Protein AF-A0A7J8N1K4-F1 (afdb_monomer)

Sequence (147 aa):
MEGTVFTPSLEGMQHIRSPQGEMLTKPFLDVCKLILPVIDKFGTAMALVKRDIGRNTSRLEKKYQSDPFRYNYLYNMVKEEYECKSAKGSTSCTNGILWLTRAMDFIVELFCNLLAHPDWSVTDACTDAYGKTLKKFHGWIASSSFT

Organism: NCBI:txid34289

Foldseek 3Di:
DPDDLCVVLVVLVVVQADPVRFGFLPSVLVSLVSCLVVLCVVPPLCVVLSVLSVVLSVLSVVVCVVPVVQPRTVCSQVVVCVVVVNLPPPSGNVVSVVVNVLSVQLVVQLVVQCVVCVPDDSLVSSLVSCVVGVVVPDDPVRVVSSD

Solvent-accessible surface area (backbone atoms only — not comparable to full-atom values): 8064 Å² total; per-residue (Å²): 130,86,76,60,88,56,44,67,35,62,58,37,58,77,57,21,43,45,100,86,65,48,50,28,29,67,45,40,48,49,31,66,51,50,45,48,71,58,49,54,75,62,40,77,84,35,48,65,59,49,51,50,45,53,51,28,46,51,51,44,49,56,56,26,71,73,41,53,78,74,28,41,37,48,62,46,52,39,52,51,26,52,76,69,72,41,33,85,39,95,83,24,54,39,44,27,51,54,53,41,49,46,52,48,53,26,52,52,42,27,53,50,36,51,68,75,38,77,84,56,51,72,66,54,27,45,43,53,19,35,62,77,49,47,49,86,77,44,55,70,78,64,46,65,74,72,111

Structure (mmCIF, N/CA/C/O backbone):
data_AF-A0A7J8N1K4-F1
#
_entry.id   AF-A0A7J8N1K4-F1
#
loop_
_atom_site.group_PDB
_atom_site.id
_atom_site.type_symbol
_atom_site.label_atom_id
_atom_site.label_alt_id
_atom_site.label_comp_id
_atom_site.label_asym_id
_atom_site.label_entity_id
_atom_site.label_seq_id
_atom_site.pdbx_PDB_ins_code
_atom_site.Cartn_x
_atom_site.Cartn_y
_atom_site.Cartn_z
_atom_site.occupancy
_atom_site.B_iso_or_equiv
_atom_site.auth_seq_id
_atom_site.auth_comp_id
_atom_site.auth_asym_id
_atom_site.auth_atom_id
_atom_site.pdbx_PDB_model_num
ATOM 1 N N . MET A 1 1 ? 18.341 -23.624 -5.395 1.00 44.28 1 MET A N 1
ATOM 2 C CA . MET A 1 1 ? 18.136 -22.282 -5.978 1.00 44.28 1 MET A CA 1
ATOM 3 C C . MET A 1 1 ? 18.206 -21.294 -4.837 1.00 44.28 1 MET A C 1
ATOM 5 O O . MET A 1 1 ? 17.445 -21.460 -3.893 1.00 44.28 1 MET A O 1
ATOM 9 N N . GLU A 1 2 ? 19.130 -20.338 -4.877 1.00 56.97 2 GLU A N 1
ATOM 10 C CA . GLU A 1 2 ? 19.048 -19.176 -3.985 1.00 56.97 2 GLU A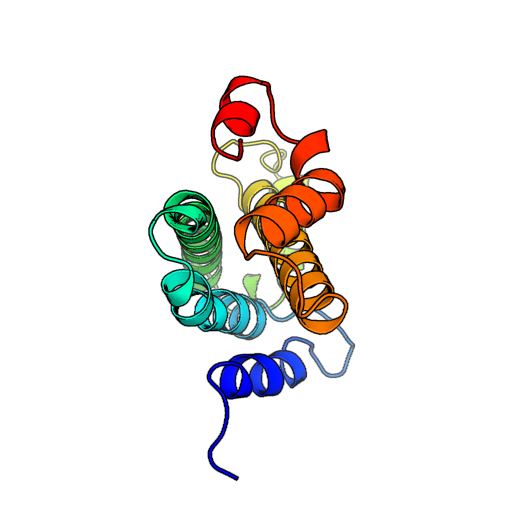 CA 1
ATOM 11 C C . GLU A 1 2 ? 17.732 -18.438 -4.277 1.00 56.97 2 GLU A C 1
ATOM 13 O O . GLU A 1 2 ? 17.352 -18.279 -5.440 1.00 56.97 2 GLU A O 1
ATOM 18 N N . GLY A 1 3 ? 16.984 -18.084 -3.231 1.00 72.94 3 GLY A N 1
ATOM 19 C CA . GLY A 1 3 ? 15.690 -17.420 -3.374 1.00 72.94 3 GLY A CA 1
ATOM 20 C C . GLY A 1 3 ? 15.824 -16.026 -3.996 1.00 72.94 3 GLY A C 1
ATOM 21 O O . GLY A 1 3 ? 16.814 -15.328 -3.796 1.00 72.94 3 GLY A O 1
ATOM 22 N N . THR A 1 4 ? 14.803 -15.591 -4.736 1.00 87.44 4 THR A N 1
ATOM 23 C CA . THR A 1 4 ? 14.696 -14.201 -5.207 1.00 87.44 4 THR A CA 1
ATOM 24 C C . THR A 1 4 ? 14.302 -13.262 -4.062 1.00 87.44 4 THR A C 1
ATOM 26 O O . THR A 1 4 ? 13.822 -13.713 -3.017 1.00 87.44 4 THR A O 1
ATOM 29 N N . VAL A 1 5 ? 14.390 -11.944 -4.284 1.00 86.56 5 VAL A N 1
ATOM 30 C CA . VAL A 1 5 ? 13.895 -10.920 -3.338 1.00 86.56 5 VAL A CA 1
ATOM 31 C C . VAL A 1 5 ? 12.390 -11.056 -3.028 1.00 86.56 5 VAL A C 1
ATOM 33 O O . VAL A 1 5 ? 11.920 -10.548 -2.014 1.00 86.56 5 VAL A O 1
ATOM 36 N N . PHE A 1 6 ? 11.633 -11.782 -3.859 1.00 88.12 6 PHE A N 1
ATOM 37 C CA . PHE A 1 6 ? 10.208 -12.052 -3.652 1.00 88.12 6 PHE A CA 1
ATOM 38 C C . PHE A 1 6 ? 9.937 -13.254 -2.743 1.00 88.12 6 PHE A C 1
ATOM 40 O O . PHE A 1 6 ? 8.838 -13.349 -2.200 1.00 88.12 6 PHE A O 1
ATOM 47 N N . THR A 1 7 ? 10.914 -14.147 -2.548 1.00 91.69 7 THR A N 1
ATOM 48 C CA . THR A 1 7 ? 10.736 -15.423 -1.824 1.00 91.69 7 THR A CA 1
ATOM 49 C C . THR A 1 7 ? 10.078 -15.240 -0.455 1.00 91.69 7 THR A C 1
ATOM 51 O O . THR A 1 7 ? 9.046 -15.871 -0.231 1.00 91.69 7 THR A O 1
ATOM 54 N N . PRO A 1 8 ? 10.533 -14.309 0.413 1.00 93.19 8 PRO A N 1
ATOM 55 C CA . PRO A 1 8 ? 9.904 -14.125 1.721 1.00 93.19 8 PRO A CA 1
ATOM 56 C C . PRO A 1 8 ? 8.434 -13.695 1.627 1.00 93.19 8 PRO A C 1
ATOM 58 O O . PRO A 1 8 ? 7.608 -14.110 2.435 1.00 93.19 8 PRO A O 1
ATOM 61 N N . SER A 1 9 ? 8.091 -12.863 0.636 1.00 91.69 9 SER A N 1
ATOM 62 C CA . SER A 1 9 ? 6.712 -12.398 0.438 1.00 91.69 9 SER A CA 1
ATOM 63 C C . SER A 1 9 ? 5.812 -13.534 -0.051 1.00 91.69 9 SER A C 1
ATOM 65 O O . SER A 1 9 ? 4.688 -13.673 0.426 1.00 91.69 9 SER A O 1
ATOM 67 N N . LEU A 1 10 ? 6.310 -14.362 -0.977 1.00 91.19 10 LEU A N 1
ATOM 68 C CA . LEU A 1 10 ? 5.584 -15.512 -1.524 1.00 91.19 10 LEU A CA 1
ATOM 69 C C . LEU A 1 10 ? 5.317 -16.583 -0.457 1.00 91.19 10 LEU A C 1
ATOM 71 O O . LEU A 1 10 ? 4.205 -17.100 -0.382 1.00 91.19 10 LEU A O 1
ATOM 75 N N . GLU A 1 11 ? 6.306 -16.880 0.386 1.00 94.19 11 GLU A N 1
ATOM 76 C CA . GLU A 1 11 ? 6.159 -17.810 1.511 1.00 94.19 11 GLU A CA 1
ATOM 77 C C . GLU A 1 11 ? 5.212 -17.242 2.575 1.00 94.19 11 GLU A C 1
ATOM 79 O O . GLU A 1 11 ? 4.255 -17.901 2.978 1.00 94.19 11 GLU A O 1
ATOM 84 N N . GLY A 1 12 ? 5.400 -15.978 2.969 1.00 94.56 12 GLY A N 1
ATOM 85 C CA . GLY A 1 12 ? 4.547 -15.323 3.960 1.00 94.56 12 GLY A CA 1
ATOM 86 C C . GLY A 1 12 ? 3.070 -15.268 3.556 1.00 94.56 12 GLY A C 1
ATOM 87 O O . GLY A 1 12 ? 2.197 -15.435 4.410 1.00 94.56 12 GLY A O 1
ATOM 88 N N . MET A 1 13 ? 2.768 -15.102 2.259 1.00 93.56 13 MET A N 1
ATOM 89 C CA . MET A 1 13 ? 1.392 -15.095 1.743 1.00 93.56 13 MET A CA 1
ATOM 90 C C . MET A 1 13 ? 0.615 -16.381 2.054 1.00 93.56 13 MET A C 1
ATOM 92 O O . MET A 1 13 ? -0.603 -16.321 2.216 1.00 93.56 13 MET A O 1
ATOM 96 N N . GLN A 1 14 ? 1.287 -17.526 2.197 1.00 94.88 14 GLN A N 1
ATOM 97 C CA . GLN A 1 14 ? 0.638 -18.802 2.523 1.00 94.88 14 GLN A CA 1
ATOM 98 C C . GLN A 1 14 ? 0.049 -18.821 3.942 1.00 94.88 14 GLN A C 1
ATOM 100 O O . GLN A 1 14 ? -0.816 -19.639 4.248 1.00 94.88 14 GLN A O 1
ATOM 105 N N . HIS A 1 15 ? 0.484 -17.897 4.802 1.00 96.12 15 HIS A N 1
ATOM 106 C CA . HIS A 1 15 ? 0.142 -17.856 6.223 1.00 96.12 15 HIS A CA 1
ATOM 107 C C . HIS A 1 15 ? -0.740 -16.659 6.605 1.00 96.12 15 HIS A C 1
ATOM 109 O O . HIS A 1 15 ? -0.991 -16.428 7.787 1.00 96.12 15 HIS A O 1
ATOM 115 N N . ILE A 1 16 ? -1.234 -15.885 5.629 1.00 96.69 16 ILE A N 1
ATOM 116 C CA . ILE A 1 16 ? -2.041 -14.683 5.912 1.00 96.69 16 ILE A CA 1
ATOM 117 C C . ILE A 1 16 ? -3.475 -14.993 6.345 1.00 96.69 16 ILE A C 1
ATOM 119 O O . ILE A 1 16 ? -4.174 -14.101 6.822 1.00 96.69 16 ILE A O 1
ATOM 123 N N . ARG A 1 17 ? -3.929 -16.239 6.182 1.00 97.44 17 ARG A N 1
ATOM 124 C CA . ARG A 1 17 ? -5.280 -16.674 6.546 1.00 97.44 17 ARG A CA 1
ATOM 125 C C . ARG A 1 17 ? -5.252 -17.743 7.632 1.00 97.44 17 ARG A C 1
ATOM 127 O O . ARG A 1 17 ? -4.355 -18.581 7.660 1.00 97.44 17 ARG A O 1
ATOM 134 N N . SER A 1 18 ? -6.262 -17.729 8.498 1.00 96.81 18 SER A N 1
ATOM 135 C CA . SER A 1 18 ? -6.555 -18.832 9.413 1.00 96.81 18 SER A CA 1
ATOM 136 C C . SER A 1 18 ? -6.988 -20.087 8.636 1.00 96.81 18 SER A C 1
ATOM 138 O O . SER A 1 18 ? -7.347 -19.983 7.457 1.00 96.81 18 SER A O 1
ATOM 140 N N . PRO A 1 19 ? -7.042 -21.271 9.276 1.00 95.38 19 PRO A N 1
ATOM 141 C CA . PRO A 1 19 ? -7.612 -22.473 8.658 1.00 95.38 19 PRO A CA 1
ATOM 142 C C . PRO A 1 19 ? -9.060 -22.292 8.168 1.00 95.38 19 PRO A C 1
ATOM 144 O O . PRO A 1 19 ? -9.498 -22.991 7.261 1.00 95.38 19 PRO A O 1
ATOM 147 N N . GLN A 1 20 ? -9.798 -21.340 8.744 1.00 95.56 20 GLN A N 1
ATOM 14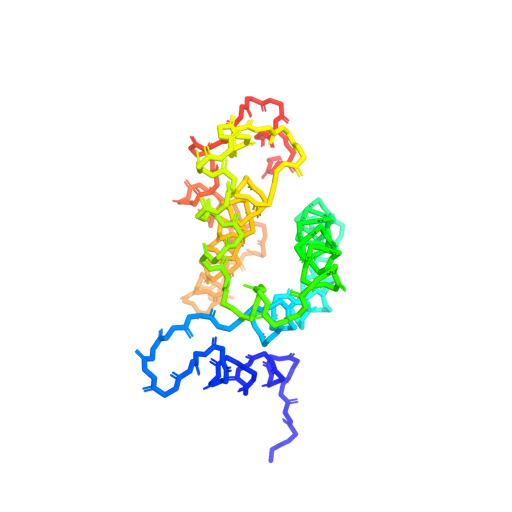8 C CA . GLN A 1 20 ? -11.167 -20.979 8.367 1.00 95.56 20 GLN A CA 1
ATOM 149 C C . GLN A 1 20 ? -11.222 -19.933 7.236 1.00 95.56 20 GLN A C 1
ATOM 151 O O . GLN A 1 20 ? -12.304 -19.544 6.804 1.00 95.56 20 GLN A O 1
ATOM 156 N N . GLY A 1 21 ? -10.069 -19.473 6.740 1.00 95.56 21 GLY A N 1
ATOM 157 C CA . GLY A 1 21 ? -9.961 -18.509 5.644 1.00 95.56 21 GLY A CA 1
ATOM 158 C C . GLY A 1 21 ? -9.987 -17.038 6.072 1.00 95.56 21 GLY A C 1
ATOM 159 O O . GLY A 1 21 ? -9.947 -16.154 5.208 1.00 95.56 21 GLY A O 1
ATOM 160 N N . GLU A 1 22 ? -10.018 -16.748 7.375 1.00 96.81 22 GLU A N 1
ATOM 161 C CA . GLU A 1 22 ? -10.073 -15.383 7.911 1.00 96.81 22 GLU A CA 1
ATOM 162 C C . GLU A 1 22 ? -8.703 -14.703 7.844 1.00 96.81 22 GLU A C 1
ATOM 164 O O . GLU A 1 22 ? -7.688 -15.310 8.171 1.00 96.81 22 GLU A O 1
ATOM 169 N N . MET A 1 23 ? -8.658 -13.432 7.439 1.00 97.25 23 MET A N 1
ATOM 170 C CA . MET A 1 23 ? -7.400 -12.689 7.303 1.00 97.25 23 MET A CA 1
ATOM 171 C C . MET A 1 23 ? -6.798 -12.365 8.677 1.00 97.25 23 MET A C 1
ATOM 173 O O . MET A 1 23 ? -7.381 -11.595 9.446 1.00 97.25 23 MET A O 1
ATOM 177 N N . LEU A 1 24 ? -5.616 -12.910 8.960 1.00 98.38 24 LEU A N 1
ATOM 178 C CA . LEU A 1 24 ? -4.856 -12.650 10.178 1.00 98.38 24 LEU A CA 1
ATOM 179 C C . LEU A 1 24 ? -4.102 -11.326 10.047 1.00 98.38 24 LEU A C 1
ATOM 181 O O . LEU A 1 24 ? -3.354 -11.116 9.092 1.00 98.38 24 LEU A O 1
ATOM 185 N N . THR A 1 25 ? -4.260 -10.440 11.027 1.00 98.19 25 THR A N 1
ATOM 186 C CA . THR A 1 25 ? -3.694 -9.087 10.991 1.00 98.19 25 THR A CA 1
ATOM 187 C C . THR A 1 25 ? -2.174 -9.111 10.896 1.00 98.19 25 THR A C 1
ATOM 189 O O . THR A 1 25 ? -1.607 -8.527 9.977 1.00 98.19 25 THR A O 1
ATOM 192 N N . LYS A 1 26 ? -1.495 -9.779 11.836 1.00 97.81 26 LYS A N 1
ATOM 193 C CA . LYS A 1 26 ? -0.031 -9.729 11.926 1.00 97.81 26 LYS A CA 1
ATOM 194 C C . LYS A 1 26 ? 0.658 -10.353 10.699 1.00 97.81 26 LYS A C 1
ATOM 196 O O . LYS A 1 26 ? 1.455 -9.644 10.086 1.00 97.81 26 LYS A O 1
ATOM 201 N N . PRO A 1 27 ? 0.313 -11.581 10.263 1.00 97.62 27 PRO A N 1
ATOM 202 C CA . PRO A 1 27 ? 0.855 -12.155 9.030 1.00 97.62 27 PRO A CA 1
ATOM 203 C C . PRO A 1 27 ? 0.608 -11.290 7.788 1.00 97.62 27 PRO A C 1
ATOM 205 O O . PRO A 1 27 ? 1.523 -11.084 6.994 1.00 97.62 27 PRO A O 1
ATOM 208 N N . PHE A 1 28 ? -0.597 -10.726 7.636 1.00 97.25 28 PHE A N 1
ATOM 209 C CA . PHE A 1 28 ? -0.906 -9.825 6.524 1.00 97.25 28 PHE A CA 1
ATOM 210 C C . PHE A 1 28 ? -0.005 -8.580 6.527 1.00 97.25 28 PHE A C 1
ATOM 212 O O . PHE A 1 28 ? 0.603 -8.248 5.509 1.00 97.25 28 PHE A O 1
ATOM 219 N N . LEU A 1 29 ? 0.126 -7.909 7.677 1.00 97.62 29 LEU A N 1
ATOM 220 C CA . LEU A 1 29 ? 0.969 -6.718 7.800 1.00 97.62 29 LEU A CA 1
ATOM 221 C C . LEU A 1 29 ? 2.450 -7.023 7.572 1.00 97.62 29 LEU A C 1
ATOM 223 O O . LEU A 1 29 ? 3.155 -6.184 7.013 1.00 97.62 29 LEU A O 1
ATOM 227 N N . ASP A 1 30 ? 2.923 -8.194 7.994 1.00 96.44 30 ASP A N 1
ATOM 228 C CA . ASP A 1 30 ? 4.300 -8.622 7.761 1.00 96.44 30 ASP A CA 1
ATOM 229 C C . ASP A 1 30 ? 4.571 -8.806 6.267 1.00 96.44 30 ASP A C 1
ATOM 231 O O . ASP A 1 30 ? 5.531 -8.231 5.755 1.00 96.44 30 ASP A O 1
ATOM 235 N N . VAL A 1 31 ? 3.680 -9.484 5.537 1.00 95.56 31 VAL A N 1
ATOM 236 C CA . VAL A 1 31 ? 3.777 -9.617 4.074 1.00 95.56 31 VAL A CA 1
ATOM 237 C C . VAL A 1 31 ? 3.776 -8.251 3.386 1.00 95.56 31 VAL A C 1
ATOM 239 O O . VAL A 1 31 ? 4.637 -7.985 2.548 1.00 95.56 31 VAL A O 1
ATOM 242 N N . CYS A 1 32 ? 2.889 -7.333 3.783 1.00 95.75 32 CYS A N 1
ATOM 243 C CA . CYS A 1 32 ? 2.887 -5.973 3.238 1.00 95.75 32 CYS A CA 1
ATOM 244 C C . CYS A 1 32 ? 4.196 -5.208 3.501 1.00 95.75 32 CYS A C 1
ATOM 246 O O . CYS A 1 32 ? 4.523 -4.298 2.744 1.00 95.75 32 CYS A O 1
ATOM 248 N N . LYS A 1 33 ? 4.949 -5.529 4.560 1.00 95.06 33 LYS A N 1
ATOM 249 C CA . LYS A 1 33 ? 6.259 -4.914 4.838 1.00 95.06 33 LYS A CA 1
ATOM 250 C C . LYS A 1 33 ? 7.385 -5.576 4.043 1.00 95.06 33 LYS A C 1
ATOM 252 O O . LYS A 1 33 ? 8.330 -4.885 3.667 1.00 95.06 33 LYS A O 1
ATOM 257 N N . LEU A 1 34 ? 7.278 -6.873 3.745 1.00 94.69 34 LEU A N 1
ATOM 258 C CA . LEU A 1 34 ? 8.269 -7.615 2.953 1.00 94.69 34 LEU A CA 1
ATOM 259 C C . LEU A 1 34 ? 8.385 -7.113 1.509 1.00 94.69 34 LEU A C 1
ATOM 261 O O . LEU A 1 34 ? 9.426 -7.312 0.887 1.00 94.69 34 LEU A O 1
ATOM 265 N N . ILE A 1 35 ? 7.379 -6.397 0.998 1.00 91.06 35 ILE A N 1
ATOM 266 C CA . ILE A 1 35 ? 7.468 -5.763 -0.321 1.00 91.06 35 ILE A CA 1
ATOM 267 C C . ILE A 1 35 ? 8.260 -4.450 -0.322 1.00 91.06 35 ILE A C 1
ATOM 269 O O . ILE A 1 35 ? 8.740 -4.022 -1.371 1.00 91.06 35 ILE A O 1
ATOM 273 N N . LEU A 1 36 ? 8.447 -3.805 0.837 1.00 92.25 36 LEU A N 1
ATOM 274 C CA . LEU A 1 36 ? 9.110 -2.499 0.921 1.00 92.25 36 LEU A CA 1
ATOM 275 C C . LEU A 1 36 ? 10.553 -2.507 0.374 1.00 92.25 36 LEU A C 1
ATOM 277 O O . LEU A 1 36 ? 10.902 -1.560 -0.329 1.00 92.25 36 LEU A O 1
ATOM 281 N N . PRO A 1 37 ? 11.391 -3.535 0.624 1.00 90.31 37 PRO A N 1
ATOM 282 C CA . PRO A 1 37 ? 12.716 -3.638 0.010 1.00 90.31 37 PRO A CA 1
ATOM 283 C C . PRO A 1 37 ? 12.677 -3.895 -1.502 1.00 90.31 37 PRO A C 1
ATOM 285 O O . PRO A 1 37 ? 13.605 -3.500 -2.204 1.00 90.31 37 PRO A O 1
ATOM 288 N N . VAL A 1 38 ? 11.620 -4.542 -2.010 1.00 89.50 38 VAL A N 1
ATOM 289 C CA . VAL A 1 38 ? 11.441 -4.804 -3.448 1.00 89.50 38 VAL A CA 1
ATOM 290 C C . VAL A 1 38 ? 11.157 -3.498 -4.178 1.00 89.50 38 VAL A C 1
ATOM 292 O O . VAL A 1 38 ? 11.867 -3.156 -5.119 1.00 89.50 38 VAL A O 1
ATOM 295 N N . ILE A 1 39 ? 10.168 -2.731 -3.710 1.00 90.00 39 ILE A N 1
ATOM 296 C CA . ILE A 1 39 ? 9.815 -1.438 -4.318 1.00 90.00 39 ILE A CA 1
ATOM 297 C C . ILE A 1 39 ? 10.945 -0.408 -4.189 1.00 90.00 39 ILE A C 1
ATOM 299 O O . ILE A 1 39 ? 11.043 0.492 -5.014 1.00 90.00 39 ILE A O 1
ATOM 303 N N . ASP A 1 40 ? 11.840 -0.552 -3.206 1.00 87.94 40 ASP A N 1
ATOM 304 C CA . ASP A 1 40 ? 13.015 0.317 -3.062 1.00 87.94 40 ASP A CA 1
ATOM 305 C C . ASP A 1 40 ? 13.982 0.200 -4.251 1.00 87.94 40 ASP A C 1
ATOM 307 O O . ASP A 1 40 ? 14.667 1.160 -4.600 1.00 87.94 40 ASP A O 1
ATOM 311 N N . LYS A 1 41 ? 14.008 -0.961 -4.924 1.00 87.12 41 LYS A N 1
ATOM 312 C CA . LYS A 1 41 ? 14.830 -1.185 -6.124 1.00 87.12 41 LYS A CA 1
ATOM 313 C C . LYS A 1 41 ? 14.366 -0.373 -7.334 1.00 87.12 41 LYS A C 1
ATOM 315 O O . LYS A 1 41 ? 15.152 -0.175 -8.253 1.00 87.12 41 LYS A O 1
ATOM 320 N N . PHE A 1 42 ? 13.136 0.135 -7.311 1.00 84.69 42 PHE A N 1
ATOM 321 C CA . PHE A 1 42 ? 12.573 1.004 -8.346 1.00 84.69 42 PHE A CA 1
ATOM 322 C C . PHE A 1 42 ? 12.933 2.486 -8.133 1.00 84.69 42 PHE A C 1
ATOM 324 O O . PHE A 1 42 ? 12.535 3.349 -8.915 1.00 84.69 42 PHE A O 1
ATOM 331 N N . GLY A 1 43 ? 13.704 2.795 -7.085 1.00 83.62 43 GLY A N 1
ATOM 332 C CA . GLY A 1 43 ? 14.245 4.124 -6.834 1.00 83.62 43 GLY A CA 1
ATOM 333 C C . GLY A 1 43 ? 13.200 5.149 -6.390 1.00 83.62 43 GLY A C 1
ATOM 334 O O . GLY A 1 43 ? 12.147 4.831 -5.834 1.00 83.62 43 GLY A O 1
ATOM 335 N N . THR A 1 44 ? 13.512 6.425 -6.620 1.00 82.88 44 THR A N 1
ATOM 336 C CA . THR A 1 44 ? 12.719 7.571 -6.143 1.00 82.88 44 THR A CA 1
ATOM 337 C C . THR A 1 44 ? 11.299 7.605 -6.707 1.00 82.88 44 THR A C 1
ATOM 339 O O . THR A 1 44 ? 10.407 8.119 -6.031 1.00 82.88 44 THR A O 1
ATOM 342 N N . ALA A 1 45 ? 11.061 6.999 -7.875 1.00 78.12 45 ALA A N 1
ATOM 343 C CA . ALA A 1 45 ? 9.738 6.890 -8.489 1.00 78.12 45 ALA A CA 1
ATOM 344 C C . ALA A 1 45 ? 8.713 6.194 -7.572 1.00 78.12 45 ALA A C 1
ATOM 346 O O . ALA A 1 45 ? 7.545 6.571 -7.548 1.00 78.12 45 ALA A O 1
ATOM 347 N N . MET A 1 46 ? 9.149 5.231 -6.751 1.00 87.00 46 MET A N 1
ATOM 348 C CA . MET A 1 46 ? 8.277 4.493 -5.825 1.00 87.00 46 MET A CA 1
ATOM 349 C C . MET A 1 46 ? 8.287 5.042 -4.390 1.00 87.00 46 MET A C 1
ATOM 351 O O . MET A 1 46 ? 7.638 4.479 -3.504 1.00 87.00 46 MET A O 1
ATOM 355 N N . ALA A 1 47 ? 8.968 6.163 -4.123 1.00 89.00 47 ALA A N 1
ATOM 356 C CA . ALA A 1 47 ? 9.113 6.699 -2.767 1.00 89.00 47 ALA A CA 1
ATOM 357 C C . ALA A 1 47 ? 7.765 7.060 -2.113 1.00 89.00 47 ALA A C 1
ATOM 359 O O . ALA A 1 47 ? 7.563 6.826 -0.917 1.00 89.00 47 ALA A O 1
ATOM 360 N N . LEU A 1 48 ? 6.819 7.603 -2.890 1.00 88.44 48 LEU A N 1
ATOM 361 C CA . LEU A 1 48 ? 5.485 7.952 -2.392 1.00 88.44 48 LEU A CA 1
ATOM 362 C C . LEU A 1 48 ? 4.663 6.709 -2.041 1.00 88.44 48 LEU A C 1
ATOM 364 O O . LEU A 1 48 ? 4.040 6.685 -0.979 1.00 88.44 48 LEU A O 1
ATOM 368 N N . VAL A 1 49 ? 4.727 5.676 -2.884 1.00 91.12 49 VAL A N 1
ATOM 369 C CA . VAL A 1 49 ? 4.065 4.381 -2.665 1.00 91.12 49 VAL A CA 1
ATOM 370 C C . VAL A 1 49 ? 4.638 3.701 -1.420 1.00 91.12 49 VAL A C 1
ATOM 372 O O . VAL A 1 49 ? 3.891 3.335 -0.514 1.00 91.12 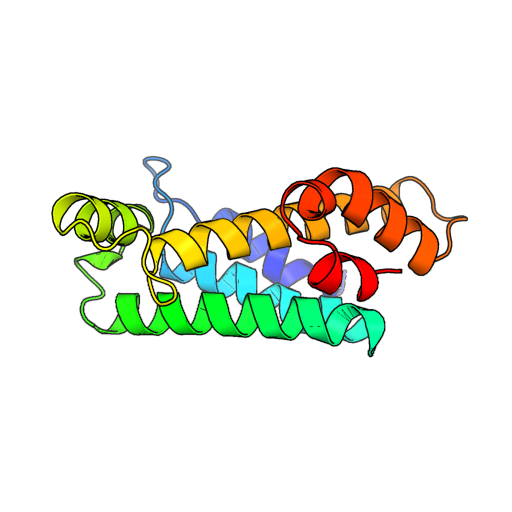49 VAL A O 1
ATOM 375 N N . LYS A 1 50 ? 5.972 3.634 -1.302 1.00 93.56 50 LYS A N 1
ATOM 376 C CA . LYS A 1 50 ? 6.673 3.100 -0.122 1.00 93.56 50 LYS A CA 1
ATOM 377 C C . LYS A 1 50 ? 6.238 3.797 1.163 1.00 93.56 50 LYS A C 1
ATOM 379 O O . LYS A 1 50 ? 5.939 3.142 2.163 1.00 93.56 50 LYS A O 1
ATOM 384 N N . ARG A 1 51 ? 6.187 5.132 1.143 1.00 93.38 51 ARG A N 1
ATOM 385 C CA . ARG A 1 51 ? 5.769 5.938 2.296 1.00 93.38 51 ARG A CA 1
ATOM 386 C C . ARG A 1 51 ? 4.316 5.669 2.682 1.00 93.38 51 ARG A C 1
ATOM 388 O O . ARG A 1 51 ? 4.026 5.602 3.876 1.00 93.38 51 ARG A O 1
ATOM 395 N N . ASP A 1 52 ? 3.420 5.540 1.708 1.00 93.31 52 ASP A N 1
ATOM 396 C CA . ASP A 1 52 ? 2.006 5.265 1.966 1.00 93.31 52 ASP A CA 1
ATOM 397 C C . ASP A 1 52 ? 1.798 3.875 2.590 1.00 93.31 52 ASP A C 1
ATOM 399 O O . ASP A 1 52 ? 1.204 3.768 3.667 1.00 93.31 52 ASP A O 1
ATOM 403 N N . ILE A 1 53 ? 2.403 2.833 2.008 1.00 96.12 53 ILE A N 1
ATOM 404 C CA . ILE A 1 53 ? 2.365 1.462 2.547 1.00 96.12 53 ILE A CA 1
ATOM 405 C C . ILE A 1 53 ? 2.936 1.430 3.967 1.00 96.12 53 ILE A C 1
ATOM 407 O O . ILE A 1 53 ? 2.307 0.894 4.882 1.00 96.12 53 ILE A O 1
ATOM 411 N N . GLY A 1 54 ? 4.100 2.048 4.191 1.00 96.12 54 GLY A N 1
ATOM 412 C CA . GLY A 1 54 ? 4.726 2.120 5.513 1.00 96.12 54 GLY A CA 1
ATOM 413 C C . GLY A 1 54 ? 3.852 2.835 6.549 1.00 96.12 54 GLY A C 1
ATOM 414 O O . GLY A 1 54 ? 3.730 2.380 7.689 1.00 96.12 54 GLY A O 1
ATOM 415 N N . ARG A 1 55 ? 3.183 3.929 6.162 1.00 96.19 55 ARG A N 1
ATOM 416 C CA . ARG A 1 55 ? 2.265 4.669 7.040 1.00 96.19 55 ARG A CA 1
ATOM 417 C C . ARG A 1 55 ? 1.040 3.832 7.405 1.00 96.19 55 ARG A C 1
ATOM 419 O O . ARG A 1 55 ? 0.689 3.773 8.585 1.00 96.19 55 ARG A O 1
ATOM 426 N N . ASN A 1 56 ? 0.394 3.208 6.420 1.00 97.44 56 ASN A N 1
ATOM 427 C CA . ASN A 1 56 ? -0.815 2.418 6.641 1.00 97.44 56 ASN A CA 1
ATOM 428 C C . ASN A 1 56 ? -0.511 1.154 7.453 1.00 97.44 56 ASN A C 1
ATOM 430 O O . ASN A 1 56 ? -1.179 0.908 8.455 1.00 97.44 56 ASN A O 1
ATOM 434 N N . THR A 1 57 ? 0.558 0.422 7.131 1.00 97.81 57 THR A N 1
ATOM 435 C CA . THR A 1 57 ? 0.981 -0.749 7.924 1.00 97.81 57 THR A CA 1
ATOM 436 C C . THR A 1 57 ? 1.336 -0.374 9.364 1.00 97.81 57 THR A C 1
ATOM 438 O O . THR A 1 57 ? 0.883 -1.041 10.289 1.00 97.81 57 THR A O 1
ATOM 441 N N . SER A 1 58 ? 2.056 0.732 9.590 1.00 97.44 58 SER A N 1
ATOM 442 C CA . SER A 1 58 ? 2.383 1.206 10.947 1.00 97.44 58 SER A CA 1
ATOM 443 C C . SER A 1 58 ? 1.143 1.596 11.756 1.00 97.44 58 SER A C 1
ATOM 445 O O . SER A 1 58 ? 1.098 1.384 12.966 1.00 97.44 58 SER A O 1
ATOM 447 N N . ARG A 1 59 ? 0.125 2.179 11.111 1.00 97.75 59 ARG A N 1
ATOM 448 C CA . ARG A 1 59 ? -1.152 2.514 11.758 1.00 97.75 59 ARG A CA 1
ATOM 449 C C . ARG A 1 59 ? -1.881 1.255 12.227 1.00 97.75 59 ARG A C 1
ATOM 451 O O . ARG A 1 59 ? -2.307 1.202 13.378 1.00 97.75 59 ARG A O 1
ATOM 458 N N . LEU A 1 60 ? -1.996 0.258 11.352 1.00 98.25 60 LEU A N 1
ATOM 459 C CA . LEU A 1 60 ? -2.662 -1.010 11.657 1.00 98.25 60 LEU A CA 1
ATOM 460 C C . LEU A 1 60 ? -1.896 -1.808 12.714 1.00 98.25 60 LEU A C 1
ATOM 462 O O . LEU A 1 60 ? -2.505 -2.348 13.631 1.00 98.25 60 LEU A O 1
ATOM 466 N N . GLU A 1 61 ? -0.565 -1.800 12.656 1.00 98.31 61 GLU A N 1
ATOM 467 C CA . GLU A 1 61 ? 0.288 -2.435 13.662 1.00 98.31 61 GLU A CA 1
ATOM 468 C C . GLU A 1 61 ? 0.062 -1.827 15.054 1.00 98.31 61 GLU A C 1
ATOM 470 O O . GLU A 1 61 ? -0.122 -2.557 16.022 1.00 98.31 61 GLU A O 1
ATOM 475 N N . LYS A 1 62 ? -0.007 -0.493 15.165 1.00 98.31 62 LYS A N 1
ATOM 476 C CA . LYS A 1 62 ? -0.302 0.175 16.444 1.00 98.31 62 LYS A CA 1
ATOM 477 C C . LYS A 1 62 ? -1.660 -0.241 17.010 1.00 98.31 62 LYS A C 1
ATOM 479 O O . LYS A 1 62 ? -1.782 -0.445 18.214 1.00 98.31 62 LYS A O 1
ATOM 484 N N . LYS A 1 63 ? -2.678 -0.375 16.153 1.00 98.19 63 LYS A N 1
ATOM 485 C CA . LYS A 1 63 ? -4.003 -0.852 16.570 1.00 98.19 63 LYS A CA 1
ATOM 486 C C . LYS A 1 63 ? -3.937 -2.305 17.031 1.00 98.19 63 LYS A C 1
ATOM 488 O O . LYS A 1 63 ? -4.423 -2.602 18.115 1.00 98.19 63 LYS A O 1
ATOM 493 N N . TYR A 1 64 ? -3.275 -3.172 16.269 1.00 98.56 64 TYR A N 1
ATOM 494 C CA . TYR A 1 64 ? -3.044 -4.568 16.641 1.00 98.56 64 TYR A CA 1
ATOM 495 C C . TYR A 1 64 ? -2.371 -4.693 18.013 1.00 98.56 64 TYR A C 1
ATOM 497 O O . TYR A 1 64 ? -2.874 -5.394 18.881 1.00 98.56 64 TYR A O 1
ATOM 505 N N . GLN A 1 65 ? -1.298 -3.939 18.247 1.00 98.44 65 GLN A N 1
ATOM 506 C CA . GLN A 1 65 ? -0.546 -3.956 19.504 1.00 98.44 65 GLN A CA 1
ATOM 507 C C . GLN A 1 65 ? -1.350 -3.466 20.714 1.00 98.44 65 GLN A C 1
ATOM 509 O O . GLN A 1 65 ? -1.015 -3.827 21.838 1.00 98.44 65 GLN A O 1
ATOM 514 N N . SER A 1 66 ? -2.404 -2.670 20.506 1.00 98.38 66 SER A N 1
ATOM 515 C CA . SER A 1 66 ? -3.258 -2.216 21.609 1.00 98.38 66 SER A CA 1
ATOM 516 C C . SER A 1 66 ? -4.079 -3.347 22.241 1.00 98.38 66 SER A C 1
ATOM 518 O O . SER A 1 66 ? -4.374 -3.275 23.429 1.00 98.38 66 SER A O 1
ATOM 520 N N . ASP A 1 67 ? -4.424 -4.380 21.463 1.00 98.44 67 ASP A N 1
ATOM 521 C CA . ASP A 1 67 ? -5.082 -5.605 21.934 1.00 98.44 67 ASP A CA 1
ATOM 522 C C . ASP A 1 67 ? -4.944 -6.716 20.864 1.00 98.44 67 ASP A C 1
ATOM 524 O O . ASP A 1 67 ? -5.816 -6.871 19.997 1.00 98.44 67 ASP A O 1
ATOM 528 N N . PRO A 1 68 ? -3.841 -7.489 20.878 1.00 98.19 68 PRO A N 1
ATOM 529 C CA . PRO A 1 68 ? -3.575 -8.507 19.860 1.00 98.19 68 PRO A CA 1
ATOM 530 C C . PRO A 1 68 ? -4.639 -9.603 19.784 1.00 98.19 68 PRO A C 1
ATOM 532 O O . PRO A 1 68 ? -4.858 -10.166 18.713 1.00 98.19 68 PRO A O 1
ATOM 535 N N . PHE A 1 69 ? -5.317 -9.896 20.898 1.00 97.75 69 PHE A N 1
ATOM 536 C CA . PHE A 1 69 ? -6.389 -10.885 20.929 1.00 97.75 69 PHE A CA 1
ATOM 537 C C . PHE A 1 69 ? -7.621 -10.354 20.192 1.00 97.75 69 PHE A C 1
ATOM 539 O O . PHE A 1 69 ? -8.128 -10.997 19.270 1.00 97.75 69 PHE A O 1
ATOM 546 N N . ARG A 1 70 ? -8.062 -9.137 20.529 1.00 98.19 70 ARG A N 1
ATOM 547 C CA . ARG A 1 70 ? -9.211 -8.488 19.882 1.00 98.19 70 ARG A CA 1
ATOM 548 C C . ARG A 1 70 ? -8.975 -8.223 18.402 1.00 98.19 70 ARG A C 1
ATOM 550 O O . ARG A 1 70 ? -9.900 -8.380 17.609 1.00 98.19 70 ARG A O 1
ATOM 557 N N . TYR A 1 71 ? -7.764 -7.841 18.009 1.00 98.50 71 TYR A N 1
ATOM 558 C CA . TYR A 1 71 ? -7.442 -7.495 16.622 1.00 98.50 71 TYR A CA 1
ATOM 559 C C . TYR A 1 71 ? -6.646 -8.580 15.891 1.00 98.50 71 TYR A C 1
ATOM 561 O O . TYR A 1 71 ? -5.969 -8.274 14.909 1.00 98.50 71 TYR A O 1
ATOM 569 N N . ASN A 1 72 ? -6.739 -9.842 16.324 1.00 98.19 72 ASN A N 1
ATOM 570 C CA . ASN A 1 72 ? -6.099 -10.966 15.636 1.00 98.19 72 ASN A CA 1
ATOM 571 C C . ASN A 1 72 ? -6.545 -11.074 14.167 1.00 98.19 72 ASN A C 1
ATOM 573 O O . ASN A 1 72 ? -5.728 -11.333 13.285 1.00 98.19 72 ASN A O 1
ATOM 577 N N . TYR A 1 73 ? -7.825 -10.803 13.898 1.00 98.44 73 TYR A N 1
ATOM 578 C CA . TYR A 1 73 ? -8.377 -10.744 12.547 1.00 98.44 73 TYR A CA 1
ATOM 579 C C . TYR A 1 73 ? -8.480 -9.307 12.049 1.00 98.44 73 TYR A C 1
ATOM 581 O O . TYR A 1 73 ? -8.999 -8.433 12.749 1.00 98.44 73 TYR A O 1
ATOM 589 N N . LEU A 1 74 ? -8.057 -9.077 10.805 1.00 96.06 74 LEU A N 1
ATOM 590 C CA . LEU A 1 74 ? -7.992 -7.737 10.213 1.00 96.06 74 LEU A CA 1
ATOM 591 C C . LEU A 1 74 ? -9.367 -7.049 10.207 1.00 96.06 74 LEU A C 1
ATOM 593 O O . LEU A 1 74 ? -9.483 -5.848 10.457 1.00 96.06 74 LEU A O 1
ATOM 597 N N . TYR A 1 75 ? -10.424 -7.836 9.985 1.00 96.69 75 TYR A N 1
ATOM 598 C CA . TYR A 1 75 ? -11.802 -7.354 9.942 1.00 96.69 75 TYR A CA 1
ATOM 599 C C . TYR A 1 75 ? -12.299 -6.800 11.287 1.00 96.69 75 TYR A C 1
ATOM 601 O O . TYR A 1 75 ? -13.168 -5.930 11.300 1.00 96.69 75 TYR A O 1
ATOM 609 N N . ASN A 1 76 ? -11.721 -7.215 12.419 1.00 98.25 76 ASN A N 1
ATOM 610 C CA . ASN A 1 76 ? -12.150 -6.730 13.733 1.00 98.25 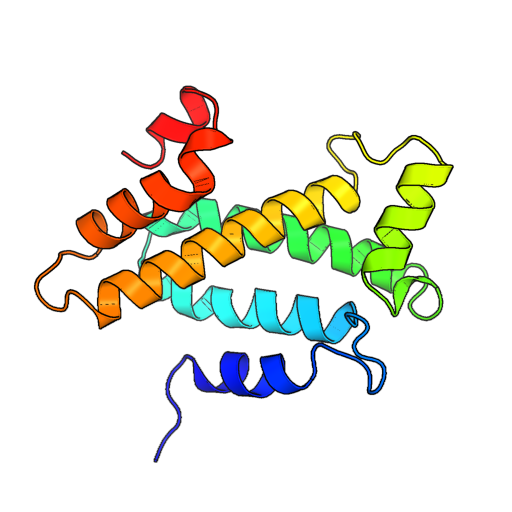76 ASN A CA 1
ATOM 611 C C . ASN A 1 76 ? -11.889 -5.228 13.909 1.00 98.25 76 ASN A C 1
ATOM 613 O O . ASN A 1 76 ? -12.687 -4.543 14.546 1.00 98.25 76 ASN A O 1
ATOM 617 N N . MET A 1 77 ? -10.826 -4.692 13.293 1.00 98.06 77 MET A N 1
ATOM 618 C CA . MET A 1 77 ? -10.571 -3.245 13.281 1.00 98.06 77 MET A CA 1
ATOM 619 C C . MET A 1 77 ? -11.669 -2.487 12.528 1.00 98.06 77 MET A C 1
ATOM 621 O O . MET A 1 77 ? -12.126 -1.443 12.986 1.00 98.06 77 MET A O 1
ATOM 625 N N . VAL A 1 78 ? -12.107 -3.029 11.387 1.00 97.81 78 VAL A N 1
ATOM 626 C CA . VAL A 1 78 ? -13.160 -2.428 10.555 1.00 97.81 78 VAL A CA 1
ATOM 627 C C . VAL A 1 78 ? -14.503 -2.478 11.269 1.00 97.81 78 VAL A C 1
ATOM 629 O O . VAL A 1 78 ? -15.218 -1.479 11.307 1.00 97.81 78 VAL A O 1
ATOM 632 N N . LYS A 1 79 ? -14.832 -3.632 11.859 1.00 98.19 79 LYS A N 1
ATOM 633 C CA . LYS A 1 79 ? -16.078 -3.840 12.596 1.00 98.19 79 LYS A CA 1
ATOM 634 C C . LYS A 1 79 ? -16.233 -2.821 13.723 1.00 98.19 79 LYS A C 1
ATOM 636 O O . LYS A 1 79 ? -17.247 -2.134 13.780 1.00 98.19 79 LYS A O 1
ATOM 641 N N . GLU A 1 80 ? -15.209 -2.673 14.561 1.00 98.00 80 GLU A N 1
ATOM 642 C CA . GLU A 1 80 ? -15.237 -1.706 15.659 1.00 98.00 80 GLU A CA 1
ATOM 643 C C . GLU A 1 80 ? -15.402 -0.267 15.158 1.00 98.00 80 GLU A C 1
ATOM 645 O O . GLU A 1 80 ? -16.256 0.466 15.646 1.00 98.00 80 GLU A O 1
ATOM 650 N N . GLU A 1 81 ? -14.611 0.162 14.172 1.00 98.12 81 GLU A N 1
ATOM 651 C CA . GLU A 1 81 ? -14.699 1.538 13.678 1.00 98.12 81 GLU A CA 1
ATOM 652 C C . GLU A 1 81 ? -16.021 1.831 12.961 1.00 98.12 81 GLU A C 1
ATOM 654 O O . GLU A 1 81 ? -16.487 2.975 12.953 1.00 98.12 81 GLU A O 1
ATOM 659 N N . TYR A 1 82 ? -16.642 0.817 12.358 1.00 97.75 82 TYR A N 1
ATOM 660 C CA . TYR A 1 82 ? -17.984 0.924 11.804 1.00 97.75 82 TYR A CA 1
ATOM 661 C C . TYR A 1 82 ? -19.026 1.120 12.915 1.00 97.75 82 TYR A C 1
ATOM 663 O O . TYR A 1 82 ? -19.801 2.077 12.860 1.00 97.75 82 TYR A O 1
ATOM 671 N N . GLU A 1 83 ? -18.999 0.275 13.950 1.00 98.06 83 GLU A N 1
ATOM 672 C CA . GLU A 1 83 ? -19.899 0.354 15.110 1.00 98.06 83 GLU A CA 1
ATOM 673 C C . GLU A 1 83 ? -19.743 1.689 15.861 1.00 98.06 83 GLU A C 1
ATOM 675 O O . GLU A 1 83 ? -20.733 2.326 16.228 1.00 98.06 83 GLU A O 1
ATOM 680 N N . CYS A 1 84 ? -18.509 2.180 16.002 1.00 97.50 84 CYS A N 1
ATOM 681 C CA . CYS A 1 84 ? -18.193 3.471 16.616 1.00 97.50 84 CYS A CA 1
ATOM 682 C C . CYS A 1 84 ? -18.373 4.679 15.678 1.00 97.50 84 CYS A C 1
ATOM 684 O O . CYS A 1 84 ? -18.091 5.807 16.084 1.00 97.50 84 CYS A O 1
ATOM 686 N N . LYS A 1 85 ? -18.821 4.482 14.428 1.00 97.62 85 LYS A N 1
ATOM 687 C CA . LYS A 1 85 ? -18.995 5.537 13.407 1.00 97.62 85 LYS A CA 1
ATOM 688 C C . LYS A 1 85 ? -17.722 6.356 13.120 1.00 97.62 85 LYS A C 1
ATOM 690 O O . LYS A 1 85 ? -17.804 7.496 12.664 1.00 97.62 85 LYS A O 1
ATOM 695 N N . SER A 1 86 ? -16.544 5.774 13.334 1.00 97.19 86 SER A N 1
ATOM 696 C CA . SER A 1 86 ? -15.230 6.398 13.128 1.00 97.19 86 SER A CA 1
ATOM 697 C C . SER A 1 86 ? -14.510 5.915 11.860 1.00 97.19 86 SER A C 1
ATOM 699 O O . SER A 1 86 ? -13.485 6.484 11.483 1.00 97.19 86 SER A O 1
ATOM 701 N N . ALA A 1 87 ? -15.069 4.934 11.138 1.00 96.31 87 ALA A N 1
ATOM 702 C CA . ALA A 1 87 ? -14.457 4.306 9.958 1.00 96.31 87 ALA A CA 1
ATOM 703 C C . ALA A 1 87 ? -14.026 5.284 8.848 1.00 96.31 87 ALA A C 1
ATOM 705 O O . ALA A 1 87 ? -13.061 5.022 8.132 1.00 96.31 87 ALA A O 1
ATOM 706 N N . LYS A 1 88 ? -14.704 6.431 8.705 1.00 94.31 88 LYS A N 1
ATOM 707 C CA . LYS A 1 88 ? -14.390 7.455 7.688 1.00 94.31 88 LYS A CA 1
ATOM 708 C C . LYS A 1 88 ? -13.342 8.484 8.138 1.00 94.31 88 LYS A C 1
ATOM 710 O O . LYS A 1 88 ? -13.019 9.389 7.373 1.00 94.31 88 LYS A O 1
ATOM 715 N N . GLY A 1 89 ? -12.823 8.376 9.362 1.00 94.56 89 GLY A N 1
ATOM 716 C CA . GLY A 1 89 ? -11.796 9.280 9.874 1.00 94.56 89 GLY A CA 1
ATOM 717 C C . GLY A 1 89 ? -10.497 9.207 9.063 1.00 94.56 89 GLY A C 1
ATOM 718 O O . GLY A 1 89 ? -10.084 8.146 8.599 1.00 94.56 89 GLY A O 1
ATOM 719 N N . SER A 1 90 ? -9.795 10.333 8.923 1.00 89.69 90 SER A N 1
ATOM 720 C CA . SER A 1 90 ? -8.507 10.397 8.205 1.00 89.69 90 SER A CA 1
ATOM 721 C C . SER A 1 90 ? -7.422 9.508 8.838 1.00 89.69 90 SER A C 1
ATOM 723 O O . SER A 1 90 ? -6.508 9.028 8.157 1.00 89.69 90 SER A O 1
ATOM 725 N N . THR A 1 91 ? -7.548 9.240 10.138 1.00 92.50 91 THR A N 1
ATOM 726 C CA . THR A 1 91 ? -6.667 8.382 10.936 1.00 92.50 91 THR A CA 1
ATOM 727 C C . THR A 1 91 ? -7.222 6.979 11.181 1.00 92.50 91 THR A C 1
ATOM 729 O O . THR A 1 91 ? -6.559 6.203 11.864 1.00 92.50 91 THR A O 1
ATOM 732 N N . SER A 1 92 ? -8.380 6.623 10.613 1.00 97.50 92 SER A N 1
ATOM 733 C CA . SER A 1 92 ? -9.004 5.317 10.846 1.00 97.50 92 SER A CA 1
ATOM 734 C C . SER A 1 92 ? -8.182 4.168 10.246 1.00 97.50 92 SER A C 1
ATOM 736 O O . SER A 1 92 ? -7.473 4.325 9.238 1.00 97.50 92 SER A O 1
ATOM 738 N N . CYS A 1 93 ? -8.261 3.003 10.879 1.00 98.12 93 CYS A N 1
ATOM 739 C CA . CYS A 1 93 ? -7.689 1.750 10.40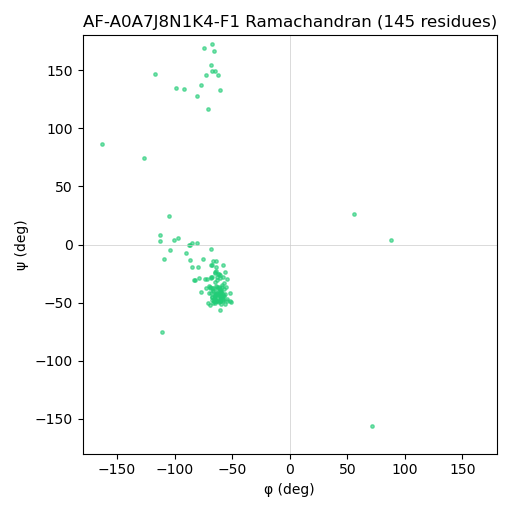5 1.00 98.12 93 CYS A CA 1
ATOM 740 C C . CYS A 1 93 ? -8.433 1.248 9.167 1.00 98.12 93 CYS A C 1
ATOM 742 O O . CYS A 1 93 ? -7.795 0.785 8.233 1.00 98.12 93 CYS A O 1
ATOM 744 N N . THR A 1 94 ? -9.750 1.430 9.097 1.00 98.06 94 THR A N 1
ATOM 745 C CA . THR A 1 94 ? -10.582 1.083 7.938 1.00 98.06 94 THR A CA 1
ATOM 746 C C . THR A 1 94 ? -10.101 1.802 6.682 1.00 98.06 94 THR A C 1
ATOM 748 O O . THR A 1 94 ? -9.896 1.178 5.643 1.00 98.06 94 THR A O 1
ATOM 751 N N . ASN A 1 95 ? -9.845 3.110 6.779 1.00 96.56 95 ASN A N 1
ATOM 752 C CA . ASN A 1 95 ? -9.286 3.880 5.672 1.00 96.56 95 ASN A CA 1
ATOM 753 C C . ASN A 1 95 ? -7.843 3.442 5.358 1.00 96.56 95 ASN A C 1
ATOM 755 O O . ASN A 1 95 ? -7.466 3.348 4.193 1.00 96.56 95 ASN A O 1
ATOM 759 N N . GLY A 1 96 ? -7.050 3.109 6.383 1.00 96.88 96 GLY A N 1
ATOM 760 C CA . GLY A 1 96 ? -5.707 2.550 6.202 1.00 96.88 96 GLY A CA 1
ATOM 761 C C . GLY A 1 96 ? -5.701 1.217 5.444 1.00 96.88 96 GLY A C 1
ATOM 762 O O . GLY A 1 96 ? -4.901 1.044 4.532 1.00 96.88 96 GLY A O 1
ATOM 763 N N . ILE A 1 97 ? -6.622 0.303 5.766 1.00 97.56 97 ILE A N 1
ATOM 764 C CA . ILE A 1 97 ? -6.808 -0.983 5.075 1.00 97.56 97 ILE A CA 1
ATOM 765 C C . ILE A 1 97 ? -7.223 -0.751 3.621 1.00 97.56 97 ILE A C 1
ATOM 767 O O . ILE A 1 97 ? -6.688 -1.399 2.723 1.00 97.56 97 ILE A O 1
ATOM 771 N N . LEU A 1 98 ? -8.136 0.193 3.373 1.00 96.44 98 LEU A N 1
ATOM 772 C CA . LEU A 1 98 ? -8.585 0.531 2.022 1.00 96.44 98 LEU A CA 1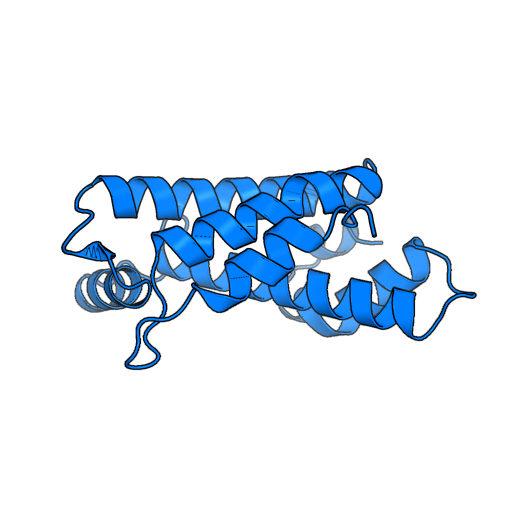
ATOM 773 C C . LEU A 1 98 ? -7.424 0.998 1.133 1.00 96.44 98 LEU A C 1
ATOM 775 O O . LEU A 1 98 ? -7.250 0.481 0.030 1.00 96.44 98 LEU A O 1
ATOM 779 N N . TRP A 1 99 ? -6.629 1.965 1.599 1.00 95.94 99 TRP A N 1
ATOM 780 C CA . TRP A 1 99 ? -5.493 2.479 0.827 1.00 95.94 99 TRP A CA 1
ATOM 781 C C . TRP A 1 99 ? -4.364 1.464 0.698 1.00 95.94 99 TRP A C 1
ATOM 783 O O . TRP A 1 99 ? -3.801 1.332 -0.385 1.00 95.94 99 TRP A O 1
ATOM 793 N N . LEU A 1 100 ? -4.102 0.680 1.746 1.00 96.62 100 LEU A N 1
ATOM 794 C CA . LEU A 1 100 ? -3.135 -0.411 1.682 1.00 96.62 100 LEU A CA 1
ATOM 795 C C . LEU A 1 100 ? -3.536 -1.455 0.633 1.00 96.62 100 LEU A C 1
ATOM 797 O O . LEU A 1 100 ? -2.696 -1.851 -0.164 1.00 96.62 100 LEU A O 1
ATOM 801 N N . THR A 1 101 ? -4.813 -1.845 0.578 1.00 95.56 101 THR A N 1
ATOM 802 C CA . THR A 1 101 ? -5.318 -2.798 -0.429 1.00 95.56 101 THR A CA 1
ATOM 803 C C . THR A 1 101 ? -5.129 -2.252 -1.842 1.00 95.56 101 THR A C 1
ATOM 805 O O . THR A 1 101 ? -4.550 -2.924 -2.685 1.00 95.56 101 THR A O 1
ATOM 808 N N . ARG A 1 102 ? -5.510 -0.991 -2.085 1.00 96.88 102 ARG A N 1
ATOM 809 C CA . ARG A 1 102 ? -5.324 -0.340 -3.394 1.00 96.88 102 ARG A CA 1
ATOM 810 C C . ARG A 1 102 ? -3.854 -0.232 -3.806 1.00 96.88 102 ARG A C 1
ATOM 812 O O . ARG A 1 102 ? -3.540 -0.357 -4.986 1.00 96.88 102 ARG A O 1
ATOM 819 N N . ALA A 1 103 ? -2.957 0.020 -2.853 1.00 95.50 103 ALA A N 1
ATOM 820 C CA . ALA A 1 103 ? -1.520 0.035 -3.111 1.00 95.50 103 ALA A CA 1
ATOM 821 C C . ALA A 1 103 ? -0.993 -1.367 -3.461 1.00 95.50 103 ALA A C 1
ATOM 823 O O . ALA A 1 103 ? -0.144 -1.489 -4.340 1.00 95.50 103 ALA A O 1
ATOM 824 N N . MET A 1 104 ? -1.512 -2.420 -2.821 1.00 95.12 104 MET A N 1
ATOM 825 C CA . MET A 1 104 ? -1.171 -3.803 -3.172 1.00 95.12 104 MET A CA 1
ATOM 826 C C . MET A 1 104 ? -1.696 -4.184 -4.561 1.00 95.12 104 MET A C 1
ATOM 828 O O . MET A 1 104 ? -0.942 -4.782 -5.321 1.00 95.12 104 MET A O 1
ATOM 832 N N . ASP A 1 105 ? -2.913 -3.771 -4.939 1.00 96.62 105 ASP A N 1
ATOM 833 C CA . ASP A 1 105 ? -3.444 -3.980 -6.298 1.00 96.62 105 ASP A CA 1
ATOM 834 C C . ASP A 1 105 ? -2.525 -3.353 -7.359 1.00 96.62 105 ASP A C 1
ATOM 836 O O . ASP A 1 105 ? -2.197 -3.987 -8.359 1.00 96.62 105 ASP A O 1
ATOM 840 N N . PHE A 1 106 ? -2.057 -2.123 -7.117 1.00 95.94 106 PHE A N 1
ATOM 841 C CA . PHE A 1 106 ? -1.087 -1.451 -7.987 1.00 95.94 106 PHE A CA 1
ATOM 842 C C . PHE A 1 106 ? 0.228 -2.229 -8.116 1.00 95.94 106 PHE A C 1
ATOM 844 O O . PHE A 1 106 ? 0.740 -2.389 -9.221 1.00 95.94 106 PHE A O 1
ATOM 851 N N . ILE A 1 107 ? 0.774 -2.719 -7.000 1.00 94.88 107 ILE A N 1
ATOM 852 C CA . ILE A 1 107 ? 2.025 -3.487 -6.989 1.00 94.88 107 ILE A CA 1
ATOM 853 C C . ILE A 1 107 ? 1.875 -4.803 -7.759 1.00 94.88 107 ILE A C 1
ATOM 855 O O . ILE A 1 107 ? 2.769 -5.166 -8.523 1.00 94.88 107 ILE A O 1
ATOM 859 N N . VAL A 1 108 ? 0.760 -5.513 -7.567 1.00 95.00 108 VAL A N 1
ATOM 860 C CA . VAL A 1 108 ? 0.477 -6.756 -8.295 1.00 95.00 108 VAL A CA 1
ATOM 861 C C . VAL A 1 108 ? 0.398 -6.479 -9.794 1.00 95.00 108 VAL A C 1
ATOM 863 O O . VAL A 1 108 ? 1.101 -7.137 -10.556 1.00 95.00 108 VAL A O 1
ATOM 866 N N . GLU A 1 109 ? -0.372 -5.470 -10.212 1.00 97.50 109 GLU A N 1
ATOM 867 C CA . GLU A 1 109 ? -0.494 -5.100 -11.628 1.00 97.50 109 GLU A CA 1
ATOM 868 C C . GLU A 1 109 ? 0.860 -4.692 -12.231 1.00 97.50 109 GLU A C 1
ATOM 870 O O . GLU A 1 109 ? 1.198 -5.124 -13.329 1.00 97.50 109 GLU A O 1
ATOM 875 N N . LEU A 1 110 ? 1.682 -3.930 -11.498 1.00 95.00 110 LEU A N 1
ATOM 876 C CA . LEU A 1 110 ? 3.034 -3.564 -11.928 1.00 95.00 110 LEU A CA 1
ATOM 877 C C . LEU A 1 110 ? 3.896 -4.803 -12.203 1.00 95.00 110 LEU A C 1
ATOM 879 O O . LEU A 1 110 ? 4.542 -4.883 -13.247 1.00 95.00 110 LEU A O 1
ATOM 883 N N . PHE A 1 111 ? 3.918 -5.779 -11.294 1.00 94.25 111 PHE A N 1
ATOM 884 C CA . PHE A 1 111 ? 4.708 -6.993 -11.506 1.00 94.25 111 PHE A CA 1
ATOM 885 C C . PHE A 1 111 ? 4.138 -7.881 -12.612 1.00 94.25 111 PHE A C 1
ATOM 887 O O . PHE A 1 111 ? 4.915 -8.461 -13.369 1.00 94.25 111 PHE A O 1
ATOM 894 N N . CYS A 1 112 ? 2.813 -7.951 -12.755 1.00 96.31 112 CYS A N 1
ATOM 895 C CA . CYS A 1 112 ? 2.179 -8.617 -13.890 1.00 96.31 112 CYS A CA 1
ATOM 896 C C . CYS A 1 112 ? 2.596 -7.973 -15.220 1.00 96.31 112 CYS A C 1
ATOM 898 O O . CYS A 1 112 ? 2.990 -8.696 -16.134 1.00 96.31 112 CYS A O 1
ATOM 900 N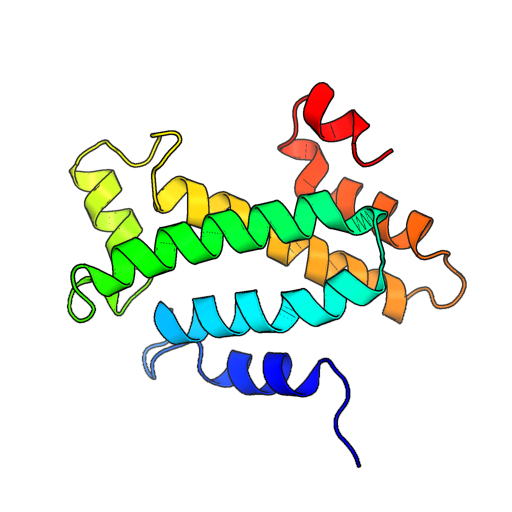 N . ASN A 1 113 ? 2.600 -6.640 -15.307 1.00 97.12 113 ASN A N 1
ATOM 901 C CA . ASN A 1 113 ? 3.056 -5.908 -16.488 1.00 97.12 113 ASN A CA 1
ATOM 902 C C . ASN A 1 113 ? 4.530 -6.192 -16.804 1.00 97.12 113 ASN A C 1
ATOM 904 O O . ASN A 1 113 ? 4.852 -6.516 -17.941 1.00 97.12 113 A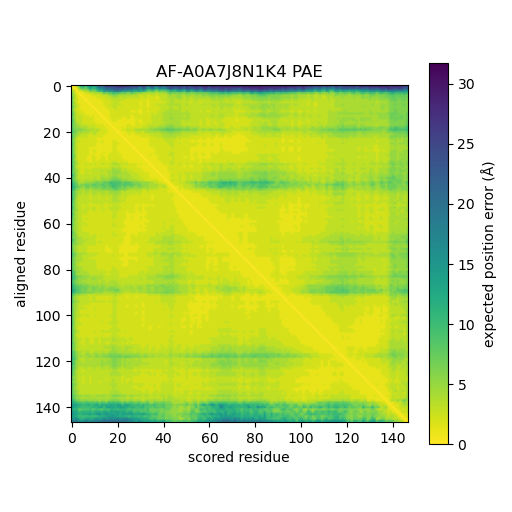SN A O 1
ATOM 908 N N . LEU A 1 114 ? 5.419 -6.132 -15.807 1.00 94.25 114 LEU A N 1
ATOM 909 C CA . LEU A 1 114 ? 6.852 -6.405 -16.001 1.00 94.25 114 LEU A CA 1
ATOM 910 C C . LEU A 1 114 ? 7.133 -7.849 -16.439 1.00 94.25 114 LEU A C 1
ATOM 912 O O . LEU A 1 114 ? 8.110 -8.097 -17.140 1.00 94.25 114 LEU A O 1
ATOM 916 N N . LEU A 1 115 ? 6.295 -8.803 -16.024 1.00 95.00 115 LEU A N 1
ATOM 917 C CA . LEU A 1 115 ? 6.402 -10.197 -16.449 1.00 95.00 115 LEU A CA 1
ATOM 918 C C . LEU A 1 115 ? 5.867 -10.407 -17.874 1.00 95.00 115 LEU A C 1
ATOM 920 O O . LEU A 1 115 ? 6.455 -11.166 -18.641 1.00 95.00 115 LEU A O 1
ATOM 924 N N . ALA A 1 116 ? 4.748 -9.765 -18.214 1.00 97.81 116 ALA A N 1
ATOM 925 C CA . ALA A 1 116 ? 4.082 -9.922 -19.506 1.00 97.81 116 ALA A CA 1
ATOM 926 C C . ALA A 1 116 ? 4.752 -9.125 -20.639 1.00 97.81 116 ALA A C 1
ATOM 928 O O . ALA A 1 116 ? 4.690 -9.542 -21.795 1.00 97.81 116 ALA A O 1
ATOM 929 N N . HIS A 1 117 ? 5.393 -8.003 -20.308 1.00 96.94 117 HIS A N 1
ATOM 930 C CA . HIS A 1 117 ? 5.972 -7.049 -21.254 1.00 96.94 117 HIS A CA 1
ATOM 931 C C . HIS A 1 117 ? 7.451 -6.780 -20.921 1.00 96.94 117 HIS A C 1
ATOM 933 O O . HIS A 1 117 ? 7.786 -5.725 -20.380 1.00 96.94 117 HIS A O 1
ATOM 939 N N . PRO A 1 118 ? 8.363 -7.729 -21.210 1.00 95.00 118 PRO A N 1
ATOM 940 C CA . PRO A 1 118 ? 9.787 -7.592 -20.881 1.00 95.00 118 PRO A CA 1
ATOM 941 C C . PRO A 1 118 ? 10.498 -6.475 -21.666 1.00 95.00 118 PRO A C 1
ATOM 943 O O . PRO A 1 118 ? 11.615 -6.096 -21.324 1.00 95.00 118 PRO A O 1
ATOM 946 N N . ASP A 1 119 ? 9.872 -5.975 -22.730 1.00 96.81 119 ASP A N 1
ATOM 947 C CA . ASP A 1 119 ? 10.324 -4.869 -23.570 1.00 96.81 119 ASP A CA 1
ATOM 948 C C . ASP A 1 119 ? 9.894 -3.486 -23.051 1.00 96.81 119 ASP A C 1
ATOM 950 O O . ASP A 1 119 ? 10.426 -2.471 -23.505 1.00 96.81 119 ASP A O 1
ATOM 954 N N . TRP A 1 120 ? 8.961 -3.421 -22.096 1.00 95.69 120 TRP A N 1
ATOM 955 C CA . TRP A 1 120 ? 8.516 -2.154 -21.520 1.00 95.69 120 TRP A CA 1
ATOM 956 C C . TRP A 1 120 ? 9.564 -1.547 -20.596 1.00 95.69 120 TRP A C 1
ATOM 958 O O . TRP A 1 120 ? 10.243 -2.235 -19.829 1.00 95.69 120 TRP A O 1
ATOM 968 N N . SER A 1 121 ? 9.635 -0.213 -20.592 1.00 92.12 121 SER A N 1
ATOM 969 C CA . SER A 1 121 ? 10.338 0.469 -19.516 1.00 92.12 121 SER A CA 1
ATOM 970 C C . SER A 1 121 ? 9.573 0.298 -18.199 1.00 92.12 121 SER A C 1
ATOM 972 O O . SER A 1 121 ? 8.349 0.146 -18.164 1.00 92.12 121 SER A O 1
ATOM 974 N N . VAL A 1 122 ? 10.291 0.391 -17.079 1.00 89.19 122 VAL A N 1
ATOM 975 C CA . VAL A 1 122 ? 9.676 0.417 -15.742 1.00 89.19 122 VAL A CA 1
ATOM 976 C C . VAL A 1 122 ? 8.633 1.536 -15.635 1.00 89.19 122 VAL A C 1
ATOM 978 O O . VAL A 1 122 ? 7.595 1.343 -15.003 1.00 89.19 122 VAL A O 1
ATOM 981 N N . THR A 1 123 ? 8.881 2.683 -16.271 1.00 89.50 123 THR A N 1
ATOM 982 C CA . THR A 1 123 ? 7.960 3.826 -16.285 1.00 89.50 123 THR A CA 1
ATOM 983 C C . THR A 1 123 ? 6.659 3.492 -17.008 1.00 89.50 123 THR A C 1
ATOM 985 O O . THR A 1 123 ? 5.589 3.812 -16.489 1.00 89.50 123 THR A O 1
ATOM 988 N N . ASP A 1 124 ? 6.727 2.810 -18.153 1.00 93.19 124 ASP A N 1
ATOM 989 C CA . ASP A 1 124 ? 5.539 2.406 -18.917 1.00 93.19 124 ASP A CA 1
ATOM 990 C C . ASP A 1 124 ? 4.705 1.397 -18.121 1.00 93.19 124 ASP A C 1
ATOM 992 O O . ASP A 1 124 ? 3.502 1.594 -17.932 1.00 93.19 124 ASP A O 1
ATOM 996 N N . ALA A 1 125 ? 5.360 0.384 -17.540 1.00 94.69 125 ALA A N 1
ATOM 997 C CA . ALA A 1 125 ? 4.705 -0.605 -16.687 1.00 94.69 125 ALA A CA 1
ATOM 998 C C . ALA A 1 125 ? 4.032 0.032 -15.459 1.00 94.69 125 ALA A C 1
ATOM 1000 O O . ALA A 1 125 ? 2.899 -0.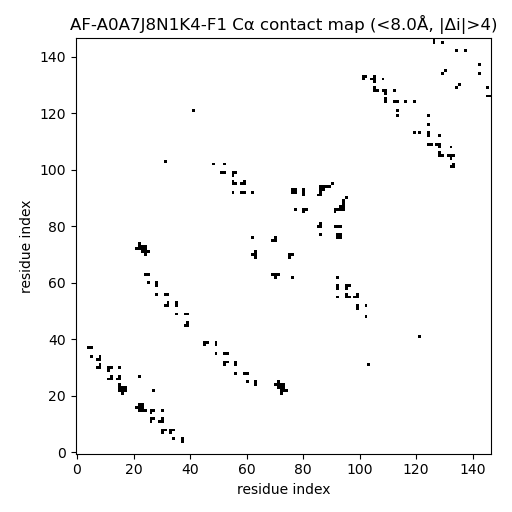326 -15.125 1.00 94.69 125 ALA A O 1
ATOM 1001 N N . CYS A 1 126 ? 4.692 1.004 -14.814 1.00 91.94 126 CYS A N 1
ATOM 1002 C CA . CYS A 1 126 ? 4.121 1.770 -13.702 1.00 91.94 126 CYS A CA 1
ATOM 1003 C C . CYS A 1 126 ? 2.928 2.623 -14.138 1.00 91.94 126 CYS A C 1
ATOM 1005 O O . CYS A 1 126 ? 1.920 2.666 -13.434 1.00 91.94 126 CYS A O 1
ATOM 1007 N N . THR A 1 127 ? 3.036 3.308 -15.276 1.00 92.12 127 THR A N 1
ATOM 1008 C CA . THR A 1 127 ? 1.999 4.219 -15.781 1.00 92.12 127 THR A CA 1
ATOM 1009 C C . THR A 1 127 ? 0.723 3.457 -16.117 1.00 92.12 127 THR A C 1
ATOM 1011 O O . THR A 1 127 ? -0.373 3.864 -15.718 1.00 92.12 127 THR A O 1
ATOM 1014 N N . ASP A 1 128 ? 0.861 2.320 -16.797 1.00 95.88 128 ASP A N 1
ATOM 1015 C CA . ASP A 1 128 ? -0.262 1.446 -17.115 1.00 95.88 128 ASP A CA 1
ATOM 1016 C C . ASP A 1 128 ? -0.896 0.854 -15.842 1.00 95.88 128 ASP A C 1
ATOM 1018 O O . ASP A 1 128 ? -2.107 0.993 -15.629 1.00 95.88 128 ASP A O 1
ATOM 1022 N N . ALA A 1 129 ? -0.081 0.310 -14.928 1.00 96.19 129 ALA A N 1
ATOM 1023 C CA . ALA A 1 129 ? -0.568 -0.231 -13.658 1.00 96.19 129 ALA A CA 1
ATOM 1024 C C . ALA A 1 129 ? -1.315 0.827 -12.832 1.00 96.19 129 ALA A C 1
ATOM 1026 O O . ALA A 1 129 ? -2.394 0.565 -12.290 1.00 96.19 129 ALA A O 1
ATOM 1027 N N . TYR A 1 130 ? -0.786 2.053 -12.773 1.00 94.06 130 TYR A N 1
ATOM 1028 C CA . TYR A 1 130 ? -1.426 3.187 -12.111 1.00 94.06 130 TYR A CA 1
ATOM 1029 C C . TYR A 1 130 ? -2.788 3.515 -12.736 1.00 94.06 130 TYR A C 1
ATOM 1031 O O . TYR A 1 130 ? -3.774 3.706 -12.013 1.00 94.06 130 TYR A O 1
ATOM 1039 N N . GLY A 1 131 ? -2.861 3.537 -14.070 1.00 95.50 131 GLY A N 1
ATOM 1040 C CA . GLY A 1 131 ? -4.087 3.777 -14.826 1.00 95.50 131 GLY A CA 1
ATOM 1041 C C . GLY A 1 131 ? -5.195 2.770 -14.512 1.00 95.50 131 GLY A C 1
ATOM 1042 O O . GLY A 1 131 ? -6.339 3.174 -14.287 1.00 95.50 131 GLY A O 1
ATOM 1043 N N . LYS A 1 132 ? -4.856 1.480 -14.434 1.00 97.38 132 LYS A N 1
ATOM 1044 C CA . LYS A 1 132 ? -5.805 0.386 -14.162 1.00 97.38 132 LYS A CA 1
ATOM 1045 C C . LYS A 1 132 ? -6.278 0.334 -12.702 1.00 97.38 132 LYS A C 1
ATOM 1047 O O . LYS A 1 132 ? -7.413 -0.073 -12.424 1.00 97.38 132 LYS A O 1
ATOM 1052 N N . THR A 1 133 ? -5.440 0.773 -11.760 1.00 97.06 133 THR A N 1
ATOM 1053 C CA . THR A 1 133 ? -5.663 0.559 -10.319 1.00 97.06 133 THR A CA 1
ATOM 1054 C C . THR A 1 133 ? -5.989 1.850 -9.560 1.00 97.06 133 THR A C 1
ATOM 1056 O O . THR A 1 133 ? -7.148 2.084 -9.203 1.00 97.06 133 THR A O 1
ATOM 1059 N N . LEU A 1 134 ? -4.991 2.697 -9.303 1.00 94.88 134 LEU A N 1
ATOM 1060 C CA . LEU A 1 134 ? -5.063 3.819 -8.363 1.00 94.88 134 LEU A CA 1
ATOM 1061 C C . LEU A 1 134 ? -5.696 5.085 -8.945 1.00 94.88 134 LEU A C 1
ATOM 1063 O O . LEU A 1 134 ? -6.322 5.839 -8.196 1.00 94.88 134 LEU A O 1
ATOM 1067 N N . LYS A 1 135 ? -5.565 5.328 -10.256 1.00 94.12 135 LYS A N 1
ATOM 1068 C CA . LYS A 1 135 ? -5.949 6.599 -10.897 1.00 94.12 135 LYS A CA 1
ATOM 1069 C C . LYS A 1 135 ? -7.377 7.042 -10.574 1.00 94.12 135 LYS A C 1
ATOM 1071 O O . LYS A 1 135 ? -7.603 8.201 -10.249 1.00 94.12 135 LYS A O 1
ATOM 1076 N N . LYS A 1 136 ? -8.332 6.109 -10.564 1.00 94.56 136 LYS A N 1
ATOM 1077 C CA . LYS A 1 136 ? -9.752 6.371 -10.249 1.00 94.56 136 LYS A CA 1
ATOM 1078 C C . LYS A 1 136 ? -10.017 6.855 -8.815 1.00 94.56 136 LYS A C 1
ATOM 1080 O O . LYS A 1 136 ? -11.117 7.317 -8.526 1.00 94.56 136 LYS A O 1
ATOM 1085 N N . PHE A 1 137 ? -9.043 6.730 -7.914 1.00 93.44 137 PHE A N 1
ATOM 1086 C CA . PHE A 1 137 ? -9.161 7.120 -6.507 1.00 93.44 137 PHE A CA 1
ATOM 1087 C C . PHE A 1 137 ? -8.346 8.367 -6.150 1.00 93.44 137 PHE A C 1
ATOM 1089 O O . PHE A 1 137 ? -8.520 8.912 -5.060 1.00 93.44 137 PHE A O 1
ATOM 1096 N N . HIS A 1 138 ? -7.446 8.812 -7.029 1.00 91.06 138 HIS A N 1
ATOM 1097 C CA . HIS A 1 138 ? -6.614 9.989 -6.806 1.00 91.06 138 HIS A CA 1
ATOM 1098 C C . HIS A 1 138 ? -7.289 11.238 -7.382 1.00 91.06 138 HIS A C 1
ATOM 1100 O O . HIS A 1 138 ? -7.749 11.252 -8.519 1.00 91.06 138 HIS A O 1
ATOM 1106 N N . GLY A 1 139 ? -7.314 12.322 -6.600 1.00 88.44 139 GLY A N 1
ATOM 1107 C CA . GLY A 1 139 ? -7.596 13.653 -7.142 1.00 88.44 139 GLY A CA 1
ATOM 1108 C C . GLY A 1 139 ? -6.464 14.122 -8.065 1.00 88.44 139 GLY A C 1
ATOM 1109 O O . GLY A 1 139 ? -5.404 13.492 -8.121 1.00 88.44 139 GLY A O 1
ATOM 1110 N N . TRP A 1 140 ? -6.650 15.253 -8.753 1.00 81.75 140 TRP A N 1
ATOM 1111 C CA . TRP A 1 140 ? -5.647 15.776 -9.697 1.00 81.75 140 TRP A CA 1
ATOM 1112 C C . TRP A 1 140 ? -4.253 15.887 -9.057 1.00 81.75 140 TRP A C 1
ATOM 1114 O O . TRP A 1 140 ? -3.296 15.372 -9.626 1.00 81.75 140 TRP A O 1
ATOM 1124 N N . ILE A 1 141 ? -4.138 16.483 -7.862 1.00 80.50 141 ILE A N 1
ATOM 1125 C CA . ILE A 1 141 ? -2.841 16.709 -7.189 1.00 80.50 141 ILE A CA 1
ATOM 1126 C C . ILE A 1 141 ? -2.104 15.390 -6.915 1.00 80.50 141 ILE A C 1
ATOM 1128 O O . ILE A 1 141 ? -0.895 15.285 -7.096 1.00 80.50 141 ILE A O 1
ATOM 1132 N N . ALA A 1 142 ? -2.832 14.365 -6.470 1.00 79.69 142 ALA A N 1
ATOM 1133 C CA . ALA A 1 142 ? -2.241 13.054 -6.227 1.00 79.69 142 ALA A CA 1
ATOM 1134 C C . ALA A 1 142 ? -1.891 12.342 -7.542 1.00 79.69 142 ALA A C 1
ATOM 1136 O O . ALA A 1 142 ? -0.938 11.571 -7.579 1.00 79.69 142 ALA A O 1
ATOM 1137 N N . SER A 1 143 ? -2.632 12.610 -8.618 1.00 80.50 143 SER A N 1
ATOM 1138 C CA . SER A 1 143 ? -2.389 12.014 -9.934 1.00 80.50 143 SER A CA 1
ATOM 1139 C C . SER A 1 143 ? -1.144 12.576 -10.612 1.00 80.50 143 SER A C 1
ATOM 1141 O O . SER A 1 143 ? -0.382 11.810 -11.187 1.00 80.50 143 SER A O 1
ATOM 1143 N N . SER A 1 144 ? -0.868 13.876 -10.464 1.00 78.31 144 SER A N 1
ATOM 1144 C CA . SER A 1 144 ? 0.323 14.518 -11.041 1.00 78.31 144 SER A CA 1
ATOM 1145 C C . SER A 1 144 ? 1.646 14.076 -10.409 1.00 78.31 144 SER A C 1
ATOM 1147 O O . SER A 1 144 ? 2.696 14.533 -10.827 1.00 78.31 144 SER A O 1
ATOM 1149 N N . SER A 1 145 ? 1.612 13.243 -9.365 1.00 74.44 145 SER A N 1
ATOM 1150 C CA . SER A 1 145 ? 2.816 12.639 -8.779 1.00 74.44 145 SER A CA 1
ATOM 1151 C C . SER A 1 145 ? 3.184 11.290 -9.417 1.00 74.44 145 SER A C 1
ATOM 1153 O O . SER A 1 145 ? 4.216 10.727 -9.063 1.00 74.44 145 SER A O 1
ATOM 1155 N N . PHE A 1 146 ? 2.327 10.753 -10.296 1.00 72.00 146 PHE A N 1
ATOM 1156 C CA . PHE A 1 146 ? 2.501 9.471 -11.001 1.00 72.00 146 PHE A CA 1
ATOM 1157 C C . PHE A 1 146 ? 2.710 9.642 -12.519 1.00 72.00 146 PHE A C 1
ATOM 1159 O O . PHE A 1 146 ? 2.796 8.650 -13.237 1.00 72.00 146 PHE A O 1
ATOM 1166 N N . THR A 1 147 ? 2.777 10.887 -12.992 1.00 60.50 147 THR A N 1
ATOM 1167 C CA . THR A 1 147 ? 3.090 11.322 -14.367 1.00 60.50 147 THR A CA 1
ATOM 1168 C C . THR A 1 147 ? 4.237 12.304 -14.306 1.00 60.50 147 THR A C 1
ATOM 1170 O O . THR A 1 147 ? 5.152 12.196 -15.143 1.00 60.50 147 THR A O 1
#

Radius of gyration: 16.27 Å; Cα contacts (8 Å, |Δi|>4): 137; chains: 1; bounding box: 39×39×46 Å

Nearest PDB structures (foldseek):
  5kdi-assembly2_B  TM=9.005E-01  e=3.456E-08  Homo sapiens
  4kbr-assembly9_C  TM=8.546E-01  e=1.988E-06  Mus musculus
  4kbr-assembly4_D  TM=8.484E-01  e=4.775E-06  Mus musculus
  4kbr-assembly6_F  TM=8.414E-01  e=7.816E-06  Mus musculus

Mean predicted aligned error: 3.68 Å

Secondary structure (DSSP, 8-state):
-PPPTTHHHHHHHTTSB-TTSPBBHHHHHHHHHHTHHHHHTTGGGGHHHHHHHHHHHHHHHHHHHH-TTTTSBHHHHHHHHHHTT-TTSTT-HHHHHHHHHHHHHHHHHHHHHHHH-TTS-HHHHHHHHHHHTTGGG--HHHHTT--

pLDDT: mean 93.01, std 7.86, range [44.28, 98.56]

InterPro domains:
  IPR014830 Glycolipid transfer protein domain [PF08718] (24-146)
  IPR014830 Glycolipid transfer protein domain [PTHR10219] (4-147)
  IPR036497 Glycolipid transfer protein superfamily [G3DSA:1.10.3520.10] (3-147)
  IPR036497 Glycolipid transfer protein superfamily [SSF110004] (16-146)